Protein AF-A0A0F5JU25-F1 (afdb_monomer_lite)

Sequence (87 aa):
MKGVEDLAAQLTSAARAPLVSRTQRPEGSGGRRNEPRARADTLQLTLRPARTLYERYVAIAAARSQARGRMVTVQEVMLETLEQAQT

pLDDT: mean 80.2, std 17.92, range [42.19, 98.5]

Secondary structure (DSSP, 8-state):
-HHHHHHHHHHHHHHTS-----------S-----------SS--------HHHHHHHHHHHHHHHHHHTS---HHHHHHHHHHHTT-

Radius of gyration: 24.7 Å; chains: 1; bounding box: 39×38×68 Å

Structure (mmCIF, N/CA/C/O backbone):
data_AF-A0A0F5JU25-F1
#
_entry.id   AF-A0A0F5JU25-F1
#
loop_
_atom_site.group_PDB
_atom_site.id
_atom_site.type_symbol
_atom_site.label_atom_id
_atom_site.label_alt_id
_atom_site.label_comp_id
_atom_site.label_asym_id
_atom_site.label_entity_id
_atom_site.label_seq_id
_atom_site.pdbx_PDB_ins_code
_atom_site.Cartn_x
_atom_site.Cartn_y
_atom_site.Cartn_z
_atom_site.occupancy
_atom_site.B_iso_or_equiv
_atom_site.auth_seq_id
_atom_site.auth_comp_id
_atom_site.auth_asym_id
_atom_site.auth_atom_id
_atom_site.pdbx_PDB_model_num
ATOM 1 N N . MET A 1 1 ? -9.931 -8.598 -54.739 1.00 58.44 1 MET A N 1
ATOM 2 C CA . MET A 1 1 ? -9.160 -7.817 -53.748 1.00 58.44 1 MET A CA 1
ATOM 3 C C . MET A 1 1 ? -9.993 -6.657 -53.167 1.00 58.44 1 MET A C 1
ATOM 5 O O . MET A 1 1 ? -9.481 -5.564 -53.014 1.00 58.44 1 MET A O 1
ATOM 9 N N . LYS A 1 2 ? -11.269 -6.882 -52.799 1.00 59.91 2 LYS A N 1
ATOM 10 C CA . LYS A 1 2 ? -12.205 -5.806 -52.392 1.00 59.91 2 LYS A CA 1
ATOM 11 C C . LYS A 1 2 ? -11.998 -5.263 -50.967 1.00 59.91 2 LYS A C 1
ATOM 13 O O . LYS A 1 2 ? -12.389 -4.142 -50.690 1.00 59.91 2 LYS A O 1
ATOM 18 N N . GLY A 1 3 ? -11.382 -6.030 -50.064 1.00 66.19 3 GLY A N 1
ATOM 19 C CA . GLY A 1 3 ? -11.237 -5.620 -48.657 1.00 66.19 3 GLY A CA 1
ATOM 20 C C . GLY A 1 3 ? -10.187 -4.530 -48.410 1.00 66.19 3 GLY A C 1
ATOM 21 O O . GLY A 1 3 ? -10.274 -3.813 -47.421 1.00 66.19 3 GLY A O 1
ATOM 22 N N . VAL A 1 4 ? -9.203 -4.387 -49.304 1.00 70.19 4 VAL A N 1
ATOM 23 C CA . VAL A 1 4 ? -8.124 -3.391 -49.152 1.00 70.19 4 VAL A CA 1
ATOM 24 C C . VAL A 1 4 ? -8.601 -1.998 -49.574 1.00 70.19 4 VAL A C 1
ATOM 26 O O . VAL A 1 4 ? -8.255 -1.006 -48.939 1.00 70.19 4 VAL A O 1
ATOM 29 N N . GLU A 1 5 ? -9.443 -1.927 -50.604 1.00 74.00 5 GLU A N 1
ATOM 30 C CA . GLU A 1 5 ? -10.048 -0.679 -51.087 1.00 74.00 5 GLU A CA 1
ATOM 31 C C . GLU A 1 5 ? -11.034 -0.101 -50.061 1.00 74.00 5 GLU A C 1
ATOM 33 O O . GLU A 1 5 ? -11.050 1.107 -49.826 1.00 74.00 5 GLU A O 1
ATOM 38 N N . ASP A 1 6 ? -11.786 -0.969 -49.380 1.00 74.69 6 ASP A N 1
ATOM 39 C CA . ASP A 1 6 ? -12.731 -0.581 -48.327 1.00 74.69 6 ASP A CA 1
ATOM 40 C C . ASP A 1 6 ? -12.002 -0.028 -47.084 1.00 74.69 6 ASP A C 1
ATOM 42 O O . ASP A 1 6 ? -12.383 0.996 -46.512 1.00 74.69 6 ASP A O 1
ATOM 46 N N . LEU A 1 7 ? -10.860 -0.632 -46.727 1.00 74.81 7 LEU A N 1
ATOM 47 C CA . LEU A 1 7 ? -10.004 -0.142 -45.643 1.00 74.81 7 LEU A CA 1
ATOM 48 C C . LEU A 1 7 ? -9.386 1.226 -45.971 1.00 74.81 7 LEU A C 1
ATOM 50 O O . LEU A 1 7 ? -9.347 2.113 -45.116 1.00 74.81 7 LEU A O 1
ATOM 54 N N . ALA A 1 8 ? -8.935 1.429 -47.212 1.00 82.00 8 ALA A N 1
ATOM 55 C CA . ALA A 1 8 ? -8.400 2.716 -47.656 1.00 82.00 8 ALA A CA 1
ATOM 56 C C . ALA A 1 8 ? -9.471 3.824 -47.621 1.00 82.00 8 ALA A C 1
ATOM 58 O O . ALA A 1 8 ? -9.186 4.955 -47.207 1.00 82.00 8 ALA A O 1
ATOM 59 N N . ALA A 1 9 ? -10.714 3.493 -47.987 1.00 81.75 9 ALA A N 1
ATOM 60 C CA . ALA A 1 9 ? -11.846 4.411 -47.907 1.00 81.75 9 ALA A CA 1
ATOM 61 C C . ALA A 1 9 ? -12.179 4.783 -46.450 1.00 81.75 9 ALA A C 1
ATOM 63 O O . ALA A 1 9 ? -12.345 5.967 -46.137 1.00 81.75 9 ALA A O 1
ATOM 64 N N . GLN A 1 10 ? -12.193 3.802 -45.542 1.00 79.06 10 GLN A N 1
ATOM 65 C CA . GLN A 1 10 ? -12.438 4.032 -44.115 1.00 79.06 10 GLN A CA 1
ATOM 66 C C . GLN A 1 10 ? -11.353 4.890 -43.458 1.00 79.06 10 GLN A C 1
ATOM 68 O O . GLN A 1 10 ? -11.675 5.824 -42.723 1.00 79.06 10 GLN A O 1
ATOM 73 N N . LEU A 1 11 ? -10.074 4.639 -43.755 1.00 83.38 11 LEU A N 1
ATOM 74 C CA . LEU A 1 11 ? -8.968 5.429 -43.201 1.00 83.38 11 LEU A CA 1
ATOM 75 C C . LEU A 1 11 ? -8.992 6.878 -43.698 1.00 83.38 11 LEU A C 1
ATOM 77 O O . LEU A 1 11 ? -8.793 7.807 -42.917 1.00 83.38 11 LEU A O 1
ATOM 81 N N . THR A 1 12 ? -9.298 7.082 -44.979 1.00 84.38 12 THR A N 1
ATOM 82 C CA . THR A 1 12 ? -9.408 8.428 -45.563 1.00 84.38 12 THR A CA 1
ATOM 83 C C . THR A 1 12 ? -10.594 9.201 -44.982 1.00 84.38 12 THR A C 1
ATOM 85 O O . THR A 1 12 ? -10.496 10.407 -44.745 1.00 84.38 12 THR A O 1
ATOM 88 N N . SER A 1 13 ? -11.705 8.512 -44.706 1.00 81.12 13 SER A N 1
ATOM 89 C CA . SER A 1 13 ? -12.866 9.092 -44.024 1.00 81.12 13 SER A CA 1
ATOM 90 C C . SER A 1 13 ? -12.536 9.479 -42.577 1.00 81.12 13 SER A C 1
ATOM 92 O O . SER A 1 13 ? -12.798 10.612 -42.171 1.00 81.12 13 SER A O 1
ATOM 94 N N . ALA A 1 14 ? -11.870 8.594 -41.828 1.00 78.81 14 ALA A N 1
ATOM 95 C CA . ALA A 1 14 ? -11.467 8.843 -40.445 1.00 78.81 14 ALA A CA 1
ATOM 96 C C . ALA A 1 14 ? -10.452 9.992 -40.318 1.00 78.81 14 ALA A C 1
ATOM 98 O O . ALA A 1 14 ? -10.563 10.809 -39.408 1.00 78.81 14 ALA A O 1
ATOM 99 N N . ALA A 1 15 ? -9.504 10.109 -41.254 1.00 80.88 15 ALA A N 1
ATOM 100 C CA . ALA A 1 15 ? -8.509 11.185 -41.264 1.00 80.88 15 ALA A CA 1
ATOM 101 C C . ALA A 1 15 ? -9.112 12.577 -41.530 1.00 80.88 15 ALA A C 1
ATOM 103 O O . ALA A 1 15 ? -8.517 13.592 -41.173 1.00 80.88 15 ALA A O 1
ATOM 104 N N . ARG A 1 16 ? -10.288 12.631 -42.165 1.00 76.19 16 ARG A N 1
ATOM 105 C CA . ARG A 1 16 ? -11.028 13.872 -42.439 1.00 76.19 16 ARG A CA 1
ATOM 106 C C . ARG A 1 16 ? -12.058 14.208 -41.365 1.00 76.19 16 ARG A C 1
ATOM 108 O O . ARG A 1 16 ? -12.663 15.278 -41.434 1.00 76.19 16 ARG A O 1
ATOM 115 N N . ALA A 1 17 ? -12.270 13.323 -40.393 1.00 75.88 17 ALA A N 1
ATOM 116 C CA . ALA A 1 17 ? -13.164 13.604 -39.287 1.00 75.88 17 ALA A CA 1
ATOM 117 C C . ALA A 1 17 ? -12.558 14.724 -38.418 1.00 75.88 17 ALA A C 1
ATOM 119 O O . ALA A 1 17 ? -11.397 14.622 -38.010 1.00 75.88 17 ALA A O 1
ATOM 120 N N . PRO A 1 18 ? -13.307 15.803 -38.129 1.00 74.44 18 PRO A N 1
ATOM 121 C CA . PRO A 1 18 ? -12.823 16.863 -37.259 1.00 74.44 18 PRO A CA 1
ATOM 122 C C . PRO A 1 18 ? -12.505 16.276 -35.883 1.00 74.44 18 PRO A C 1
ATOM 124 O O . PRO A 1 18 ? -13.332 15.586 -35.283 1.00 74.44 18 PRO A O 1
ATOM 127 N N . LEU A 1 19 ? -11.296 16.545 -35.386 1.00 66.44 19 LEU A N 1
ATOM 128 C CA . LEU A 1 19 ? -10.907 16.181 -34.029 1.00 66.44 19 LEU A CA 1
ATOM 129 C C . LEU A 1 19 ? -11.852 16.915 -33.080 1.00 66.44 19 LEU A C 1
ATOM 131 O O . LEU A 1 19 ? -11.762 18.131 -32.919 1.00 66.44 19 LEU A O 1
ATOM 135 N N . VAL A 1 20 ? -12.792 16.181 -32.484 1.00 64.50 20 VAL A N 1
ATOM 136 C CA . VAL A 1 20 ? -13.654 16.713 -31.434 1.00 64.50 20 VAL A CA 1
ATOM 137 C C . VAL A 1 20 ? -12.737 17.066 -30.270 1.00 64.50 20 VAL A C 1
ATOM 139 O O . VAL A 1 20 ? -12.366 16.203 -29.474 1.00 64.50 20 VAL A O 1
ATOM 142 N N . SER A 1 21 ? -12.335 18.335 -30.184 1.00 56.91 21 SER A N 1
ATOM 143 C CA . SER A 1 21 ? -11.765 18.899 -28.969 1.00 56.91 21 SER A CA 1
ATOM 144 C C . SER A 1 21 ? -12.757 18.592 -27.865 1.00 56.91 21 SER A C 1
ATOM 146 O O . SER A 1 21 ? -13.881 19.092 -27.868 1.00 56.91 21 SER A O 1
ATOM 148 N N . ARG A 1 22 ? -12.374 17.692 -26.960 1.00 57.59 22 ARG A N 1
ATOM 149 C CA . ARG A 1 22 ? -13.183 17.311 -25.809 1.00 57.59 22 ARG A CA 1
ATOM 150 C C . ARG A 1 22 ? -13.226 18.495 -24.848 1.00 57.59 22 ARG A C 1
ATOM 152 O O . ARG A 1 22 ? -12.545 18.516 -23.830 1.00 57.59 22 ARG A O 1
ATOM 159 N N . THR A 1 23 ? -14.034 19.482 -25.186 1.00 54.53 23 THR A N 1
ATOM 160 C CA . THR A 1 23 ? -14.374 20.610 -24.341 1.00 54.53 23 THR A CA 1
ATOM 161 C C . THR A 1 23 ? -15.889 20.707 -24.345 1.00 54.53 23 THR A C 1
ATOM 163 O O . THR A 1 23 ? -16.498 20.837 -25.399 1.00 54.53 23 THR A O 1
ATOM 166 N N . GLN A 1 24 ? -16.434 20.644 -23.125 1.00 51.12 24 GLN A N 1
ATOM 167 C CA . GLN A 1 24 ? -17.837 20.780 -22.708 1.00 51.12 24 GLN A CA 1
ATOM 168 C C . GLN A 1 24 ? -18.567 19.461 -22.413 1.00 51.12 24 GLN A C 1
ATOM 170 O O . GLN A 1 24 ? -19.241 18.863 -23.246 1.00 51.12 24 GLN A O 1
ATOM 175 N N . ARG A 1 25 ? -18.488 19.053 -21.139 1.00 42.19 25 ARG A N 1
ATOM 176 C CA . ARG A 1 25 ? -19.652 18.500 -20.438 1.00 42.19 25 ARG A CA 1
ATOM 177 C C . ARG A 1 25 ? -20.244 19.650 -19.605 1.00 42.19 25 ARG A C 1
ATOM 179 O O . ARG A 1 25 ? -19.457 20.326 -18.943 1.00 42.19 25 ARG A O 1
ATOM 186 N N . PRO A 1 26 ? -21.565 19.886 -19.655 1.00 51.12 26 PRO A N 1
ATOM 187 C CA . PRO A 1 26 ? -22.208 20.979 -18.939 1.00 51.12 26 PRO A CA 1
ATOM 188 C C . PRO A 1 26 ? -22.160 20.778 -17.421 1.00 51.12 26 PRO A C 1
ATOM 190 O O . PRO A 1 26 ? -22.185 19.652 -16.920 1.00 51.12 26 PRO A O 1
ATOM 193 N N . GLU A 1 27 ? -22.084 21.920 -16.745 1.00 50.69 27 GLU A N 1
ATOM 194 C CA . GLU A 1 27 ? -22.209 22.183 -15.314 1.00 50.69 27 GLU A CA 1
ATOM 195 C C . GLU A 1 27 ? -23.148 21.199 -14.592 1.00 50.69 27 GLU A C 1
ATOM 197 O O . GLU A 1 27 ? -24.372 21.252 -14.718 1.00 50.69 27 GLU A O 1
ATOM 202 N N . GLY A 1 28 ? -22.556 20.315 -13.791 1.00 47.91 28 GLY A N 1
ATOM 203 C CA . GLY A 1 28 ? -23.222 19.640 -12.686 1.00 47.91 28 GLY A CA 1
ATOM 204 C C . GLY A 1 28 ? -22.745 20.284 -11.391 1.00 47.91 28 GLY A C 1
ATOM 205 O O . GLY A 1 28 ? -21.585 20.123 -11.020 1.00 47.91 28 GLY A O 1
ATOM 206 N N . SER A 1 29 ? -23.637 21.039 -10.751 1.00 52.72 29 SER A N 1
ATOM 207 C CA . SER A 1 29 ? -23.482 21.681 -9.441 1.00 52.72 29 SER A CA 1
ATOM 208 C C . SER A 1 29 ? -22.680 20.831 -8.445 1.00 52.72 29 SER A C 1
ATOM 210 O O . SER A 1 29 ? -23.103 19.753 -8.031 1.00 52.72 29 SER A O 1
ATOM 212 N N . GLY A 1 30 ? -21.508 21.336 -8.062 1.00 44.22 30 GLY A N 1
ATOM 213 C CA . GLY A 1 30 ? -20.621 20.692 -7.102 1.00 44.22 30 GLY A CA 1
ATOM 214 C C . GLY A 1 30 ? -19.298 21.433 -6.997 1.00 44.22 30 GLY A C 1
ATOM 215 O O . GLY A 1 30 ? -18.248 20.876 -7.303 1.00 44.22 30 GLY A O 1
ATOM 216 N N . GLY A 1 31 ? -19.349 22.712 -6.618 1.00 46.50 31 GLY A N 1
ATOM 217 C CA . GLY A 1 31 ? -18.164 23.545 -6.451 1.00 46.50 31 GLY A CA 1
ATOM 218 C C . GLY A 1 31 ? -17.172 22.925 -5.470 1.00 46.50 31 GLY A C 1
ATOM 219 O O . GLY A 1 31 ? -17.322 23.054 -4.258 1.00 46.50 31 GLY A O 1
ATOM 220 N N . ARG A 1 32 ? -16.109 22.303 -5.985 1.00 57.56 32 ARG A N 1
ATOM 221 C CA . ARG A 1 32 ? -14.864 22.175 -5.231 1.00 57.56 32 ARG A CA 1
ATOM 222 C C . ARG A 1 32 ? -14.037 23.397 -5.553 1.00 57.56 32 ARG A C 1
ATOM 224 O O . ARG A 1 32 ? -13.408 23.499 -6.600 1.00 57.56 32 ARG A O 1
ATOM 231 N N . ARG A 1 33 ? -14.135 24.349 -4.630 1.00 50.41 33 ARG A N 1
ATOM 232 C CA . ARG A 1 33 ? -13.227 25.474 -4.458 1.00 50.41 33 ARG A CA 1
ATOM 233 C C . ARG A 1 33 ? -11.806 24.964 -4.724 1.00 50.41 33 ARG A C 1
ATOM 235 O O . ARG A 1 33 ? -11.320 24.107 -3.991 1.00 50.41 33 ARG A O 1
ATOM 242 N N . ASN A 1 34 ? -11.178 25.437 -5.799 1.00 53.34 34 ASN A N 1
ATOM 243 C CA . ASN A 1 34 ? -9.735 25.321 -5.951 1.00 53.34 34 ASN A CA 1
ATOM 244 C C . ASN A 1 34 ? -9.137 26.189 -4.847 1.00 53.34 34 ASN A C 1
ATOM 246 O O . ASN A 1 34 ? -8.950 27.392 -5.023 1.00 53.34 34 ASN A O 1
ATOM 250 N N . GLU A 1 35 ? -8.918 25.594 -3.677 1.00 57.94 35 GLU A N 1
ATOM 251 C CA . GLU A 1 35 ? -7.955 26.148 -2.744 1.00 57.94 35 GLU A CA 1
ATOM 252 C C . GLU A 1 35 ? -6.616 26.250 -3.478 1.00 57.94 35 GL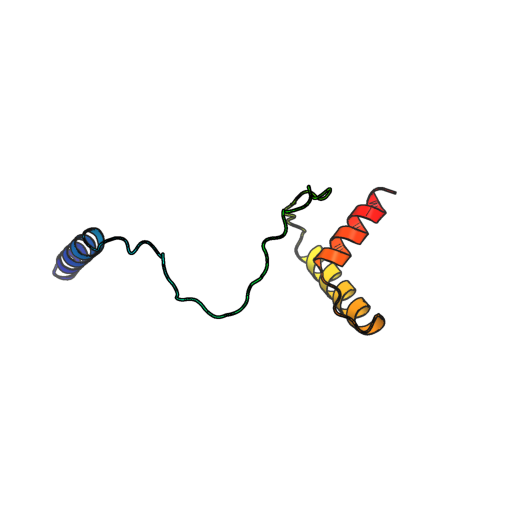U A C 1
ATOM 254 O O . GLU A 1 35 ? -6.252 25.333 -4.230 1.00 57.94 35 GLU A O 1
ATOM 259 N N . PRO A 1 36 ? -5.880 27.361 -3.313 1.00 52.22 36 PRO A N 1
ATOM 260 C CA . PRO A 1 36 ? -4.506 27.409 -3.772 1.00 52.22 36 PRO A CA 1
ATOM 261 C C . PRO A 1 36 ? -3.804 26.217 -3.129 1.00 52.22 36 PRO A C 1
ATOM 263 O O . PRO A 1 36 ? -3.812 26.095 -1.906 1.00 52.22 36 PRO A O 1
ATOM 266 N N . ARG A 1 37 ? -3.259 25.303 -3.946 1.00 61.78 37 ARG A N 1
ATOM 267 C CA . ARG A 1 37 ? -2.393 24.228 -3.455 1.00 61.78 37 ARG A CA 1
ATOM 268 C C . ARG A 1 37 ? -1.316 24.914 -2.628 1.00 61.78 37 ARG A C 1
ATOM 270 O O . ARG A 1 37 ? -0.399 25.513 -3.192 1.00 61.78 37 ARG A O 1
ATOM 277 N N . ALA A 1 38 ? -1.462 24.856 -1.304 1.00 60.12 38 ALA A N 1
ATOM 278 C CA . ALA A 1 38 ? -0.375 25.116 -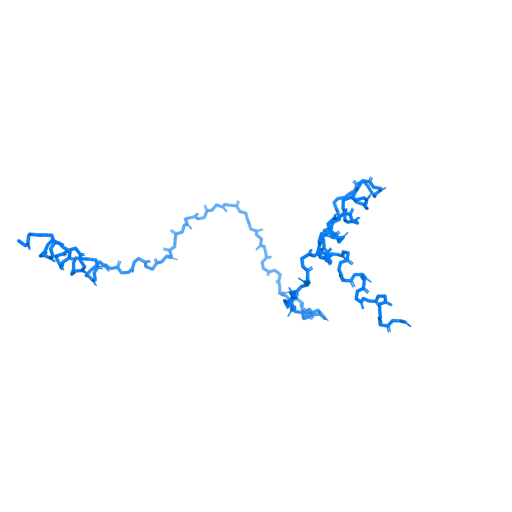0.387 1.00 60.12 38 ALA A CA 1
ATOM 279 C C . ALA A 1 38 ? 0.829 24.362 -0.951 1.00 60.12 38 ALA A C 1
ATOM 281 O O . ALA A 1 38 ? 0.658 23.239 -1.443 1.00 60.12 38 ALA A O 1
ATOM 282 N N . ARG A 1 39 ? 2.002 25.004 -0.988 1.00 57.28 39 ARG A N 1
ATOM 283 C CA . ARG A 1 39 ? 3.239 24.324 -1.379 1.00 57.28 39 ARG A CA 1
ATOM 284 C C . ARG A 1 39 ? 3.287 23.034 -0.572 1.00 57.28 39 ARG A C 1
ATOM 286 O O . ARG A 1 39 ? 3.393 23.084 0.645 1.00 57.28 39 ARG A O 1
ATOM 293 N N . ALA A 1 40 ? 3.054 21.912 -1.237 1.00 65.81 40 ALA A N 1
ATOM 294 C CA . ALA A 1 40 ? 3.004 20.645 -0.553 1.00 65.81 40 ALA A CA 1
ATOM 295 C C . ALA A 1 40 ? 4.450 20.327 -0.185 1.00 65.81 40 ALA A C 1
ATOM 297 O O . ALA A 1 40 ? 5.285 20.202 -1.078 1.00 65.81 40 ALA A O 1
ATOM 298 N N . ASP A 1 41 ? 4.738 20.169 1.106 1.00 83.31 41 ASP A N 1
ATOM 299 C CA . ASP A 1 41 ? 6.031 19.653 1.587 1.00 83.31 41 ASP A CA 1
ATOM 300 C C . ASP A 1 41 ? 6.259 18.189 1.159 1.00 83.31 41 ASP A C 1
ATOM 302 O O . ASP A 1 41 ? 7.277 17.574 1.461 1.00 83.31 41 ASP A O 1
ATOM 306 N N . THR A 1 42 ? 5.294 17.611 0.440 1.00 79.75 42 THR A N 1
ATOM 307 C CA . THR A 1 42 ? 5.323 16.261 -0.098 1.00 79.75 42 THR A CA 1
ATOM 308 C C . THR A 1 42 ? 5.599 16.280 -1.597 1.00 79.75 42 THR A C 1
ATOM 310 O O . THR A 1 42 ? 4.977 17.007 -2.377 1.00 79.75 42 THR A O 1
ATOM 313 N N . LEU A 1 43 ? 6.533 15.426 -2.010 1.00 88.12 43 LEU A N 1
ATOM 314 C CA . LEU A 1 43 ? 6.821 15.162 -3.413 1.00 88.12 43 LEU A CA 1
ATOM 315 C C . LEU A 1 43 ? 5.962 13.996 -3.901 1.00 88.12 43 LEU A C 1
ATOM 317 O O . LEU A 1 43 ? 5.812 12.985 -3.216 1.00 88.12 43 LEU A O 1
ATOM 321 N N . GLN A 1 44 ? 5.425 14.112 -5.115 1.00 88.56 44 GLN A N 1
ATOM 322 C CA . GLN A 1 44 ? 4.793 12.970 -5.766 1.00 88.56 44 GLN A CA 1
ATOM 323 C C . GLN A 1 44 ? 5.871 12.013 -6.271 1.00 88.56 44 GLN A C 1
ATOM 325 O O . GLN A 1 44 ? 6.688 12.376 -7.116 1.00 88.56 44 GLN A O 1
ATOM 330 N N . LEU A 1 45 ? 5.841 10.776 -5.779 1.00 88.19 45 LEU A N 1
ATOM 331 C CA . LEU A 1 45 ? 6.737 9.708 -6.200 1.00 88.19 45 LEU A CA 1
ATOM 332 C C . LEU A 1 45 ? 5.923 8.510 -6.685 1.00 88.19 45 LEU A C 1
ATOM 334 O O . LEU A 1 45 ? 4.961 8.093 -6.041 1.00 88.19 45 LEU A O 1
ATOM 338 N N . THR A 1 46 ? 6.322 7.932 -7.817 1.00 92.62 46 THR A N 1
ATOM 339 C CA . THR A 1 46 ? 5.760 6.664 -8.296 1.00 92.62 46 THR A CA 1
AT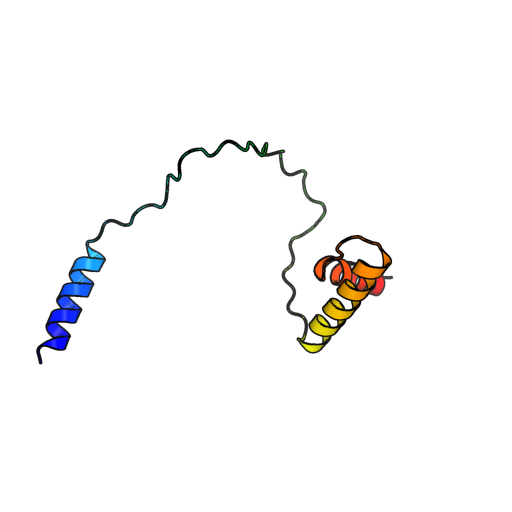OM 340 C C . THR A 1 46 ? 6.716 5.533 -7.955 1.00 92.62 46 THR A C 1
ATOM 342 O O . THR A 1 46 ? 7.846 5.505 -8.435 1.00 92.62 46 THR A O 1
ATOM 345 N N . LEU A 1 47 ? 6.249 4.582 -7.150 1.00 90.06 47 LEU A N 1
ATOM 346 C CA . LEU A 1 47 ? 7.012 3.404 -6.749 1.00 90.06 47 LEU A CA 1
ATOM 347 C C . LEU A 1 47 ? 6.551 2.173 -7.532 1.00 90.06 47 LEU A C 1
ATOM 349 O O . LEU A 1 47 ? 5.368 2.025 -7.839 1.00 90.06 47 LEU A O 1
ATOM 353 N N . ARG A 1 48 ? 7.484 1.260 -7.820 1.00 95.19 48 ARG A N 1
ATOM 354 C CA . ARG A 1 48 ? 7.193 -0.052 -8.420 1.00 95.19 48 ARG A CA 1
ATOM 355 C C . ARG A 1 48 ? 7.716 -1.175 -7.520 1.00 95.19 48 ARG A C 1
ATOM 357 O O . ARG A 1 48 ? 8.764 -1.745 -7.816 1.00 95.19 48 ARG A O 1
ATOM 364 N N . PRO A 1 49 ? 7.036 -1.463 -6.396 1.00 94.19 49 PRO A N 1
ATOM 365 C CA . PRO A 1 49 ? 7.441 -2.554 -5.519 1.00 94.19 49 PRO A CA 1
ATOM 366 C C . PRO A 1 49 ? 7.314 -3.904 -6.234 1.00 94.19 49 PRO A C 1
ATOM 368 O O . PRO A 1 49 ? 6.481 -4.079 -7.126 1.00 94.19 49 PRO A O 1
ATOM 371 N N . ALA A 1 50 ? 8.109 -4.884 -5.799 1.00 97.69 50 ALA A N 1
ATOM 372 C CA . ALA A 1 50 ? 7.902 -6.271 -6.198 1.00 97.69 50 ALA A CA 1
ATOM 373 C C . ALA A 1 50 ? 6.480 -6.721 -5.819 1.00 97.69 50 ALA A C 1
ATOM 375 O O . ALA A 1 50 ? 5.954 -6.337 -4.771 1.00 97.69 50 ALA A O 1
ATOM 376 N N . ARG A 1 51 ? 5.859 -7.564 -6.652 1.00 97.44 51 ARG A N 1
ATOM 377 C CA . ARG A 1 51 ? 4.463 -7.995 -6.466 1.00 97.44 51 ARG A CA 1
ATOM 378 C C . ARG A 1 51 ? 4.212 -8.618 -5.089 1.00 97.44 51 ARG A C 1
ATOM 380 O O . ARG A 1 51 ? 3.250 -8.254 -4.425 1.00 97.44 51 ARG A O 1
ATOM 387 N N . THR A 1 52 ? 5.107 -9.492 -4.640 1.00 98.06 52 THR A N 1
ATOM 388 C CA . THR A 1 52 ? 5.014 -10.162 -3.333 1.00 98.06 52 THR A CA 1
ATOM 389 C C . THR A 1 52 ? 5.068 -9.177 -2.164 1.00 98.06 52 THR A C 1
ATOM 391 O O . THR A 1 52 ? 4.382 -9.354 -1.158 1.00 98.06 52 THR A O 1
ATOM 394 N N . LEU A 1 53 ? 5.849 -8.102 -2.298 1.00 97.19 53 LEU A N 1
ATOM 395 C CA . LEU A 1 53 ? 5.915 -7.034 -1.305 1.00 97.19 53 LEU A CA 1
ATOM 396 C C . LEU A 1 53 ? 4.614 -6.219 -1.287 1.00 97.19 53 LEU A C 1
ATOM 398 O O . LEU A 1 53 ? 4.095 -5.914 -0.216 1.00 97.19 53 LEU A O 1
ATOM 402 N N . TYR A 1 54 ? 4.055 -5.917 -2.460 1.00 97.56 54 TYR A N 1
ATOM 403 C CA . TYR A 1 54 ? 2.768 -5.229 -2.562 1.00 97.56 54 TYR A CA 1
ATOM 404 C C . TYR A 1 54 ? 1.626 -6.040 -1.930 1.00 97.56 54 TYR A C 1
ATOM 406 O O . TYR A 1 54 ? 0.848 -5.497 -1.149 1.00 97.56 54 TYR A O 1
ATOM 414 N N . GLU A 1 55 ? 1.561 -7.348 -2.193 1.00 98.25 55 GLU A N 1
ATOM 415 C CA . GLU A 1 55 ? 0.573 -8.256 -1.589 1.00 98.25 55 GLU A CA 1
ATOM 416 C C . GLU A 1 55 ? 0.679 -8.282 -0.055 1.00 98.25 55 GLU A C 1
ATOM 418 O O . GLU A 1 55 ? -0.338 -8.265 0.644 1.00 98.25 55 GLU A O 1
ATOM 423 N N . ARG A 1 56 ? 1.902 -8.220 0.491 1.00 98.31 56 ARG A N 1
ATOM 424 C CA . ARG A 1 56 ? 2.117 -8.081 1.938 1.00 98.31 56 ARG A CA 1
ATOM 425 C C . ARG A 1 56 ? 1.530 -6.774 2.476 1.00 98.31 56 ARG A C 1
ATOM 427 O O . ARG A 1 56 ? 0.856 -6.793 3.505 1.00 98.31 56 ARG A O 1
ATOM 434 N N . TYR A 1 57 ? 1.742 -5.652 1.787 1.00 97.94 57 TYR A N 1
ATOM 435 C CA . TYR A 1 57 ? 1.153 -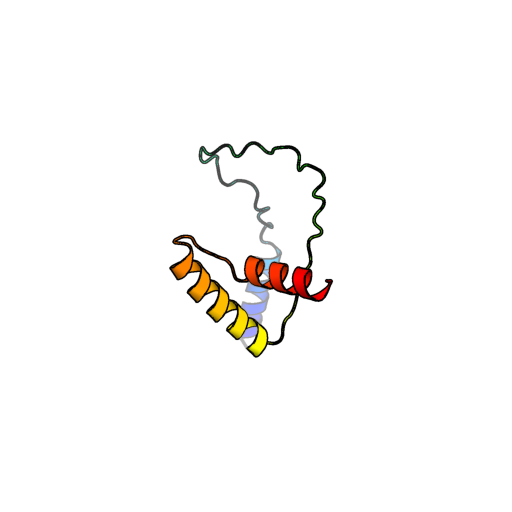4.375 2.199 1.00 97.94 57 TYR A CA 1
ATOM 436 C C . TYR A 1 57 ? -0.375 -4.370 2.103 1.00 97.94 57 TYR A C 1
ATOM 438 O O . TYR A 1 57 ? -1.023 -3.795 2.975 1.00 97.94 57 TYR A O 1
ATOM 446 N N . VAL A 1 58 ? -0.962 -5.055 1.115 1.00 98.19 58 VAL A N 1
ATOM 447 C CA . VAL A 1 58 ? -2.421 -5.252 1.025 1.00 98.19 58 VAL A CA 1
ATOM 448 C C . VA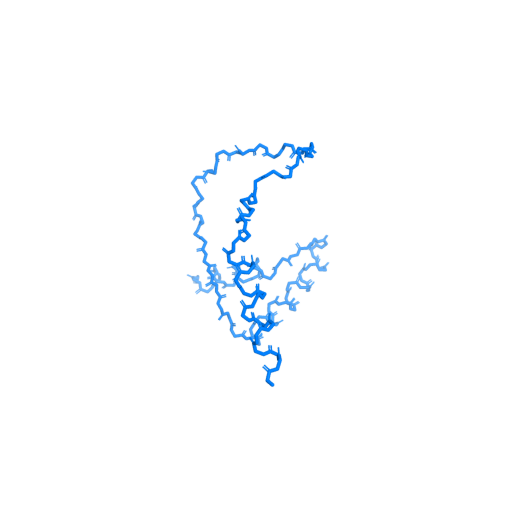L A 1 58 ? -2.950 -5.991 2.254 1.00 98.19 58 VAL A C 1
ATOM 450 O O . VAL A 1 58 ? -3.910 -5.531 2.873 1.00 98.19 58 VAL A O 1
ATOM 453 N N . ALA A 1 59 ? -2.307 -7.092 2.653 1.00 98.50 59 ALA A 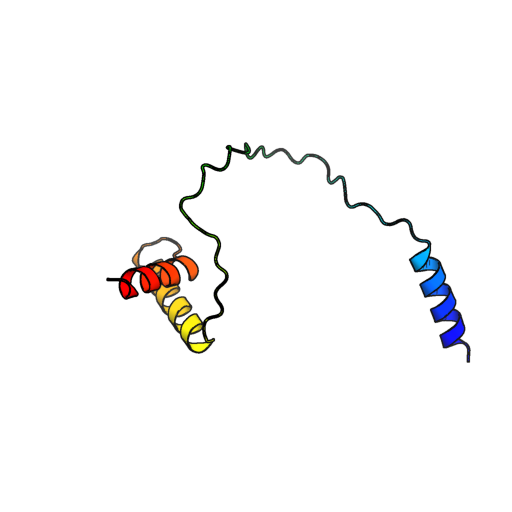N 1
ATOM 454 C CA . ALA A 1 59 ? -2.714 -7.847 3.838 1.00 98.50 59 ALA A CA 1
ATOM 455 C C . ALA A 1 59 ? -2.630 -7.000 5.123 1.00 98.50 59 ALA A C 1
ATOM 457 O O . ALA A 1 59 ? -3.562 -6.994 5.929 1.00 98.50 59 ALA A O 1
ATOM 458 N N . ILE A 1 60 ? -1.550 -6.227 5.287 1.00 98.38 60 ILE A N 1
ATOM 459 C CA . ILE A 1 60 ? -1.371 -5.324 6.435 1.00 98.38 60 ILE A CA 1
ATOM 460 C C . ILE A 1 60 ? -2.440 -4.223 6.440 1.00 98.38 60 ILE A C 1
ATOM 462 O O . ILE A 1 60 ? -3.029 -3.944 7.485 1.00 98.38 60 ILE A O 1
ATOM 466 N N . ALA A 1 61 ? -2.713 -3.607 5.288 1.00 98.38 61 ALA A N 1
ATOM 467 C CA . ALA A 1 61 ? -3.727 -2.565 5.156 1.00 98.38 61 ALA A CA 1
ATOM 468 C C . ALA A 1 61 ? -5.126 -3.091 5.513 1.00 98.38 61 ALA A C 1
ATOM 470 O O . ALA A 1 61 ? -5.859 -2.429 6.252 1.00 98.38 61 ALA A O 1
ATOM 471 N N . ALA A 1 62 ? -5.472 -4.304 5.070 1.00 98.31 62 ALA A N 1
ATOM 472 C CA . ALA A 1 62 ? -6.733 -4.954 5.418 1.00 98.31 62 ALA A CA 1
ATOM 473 C C . ALA A 1 62 ? -6.851 -5.198 6.933 1.00 98.31 62 ALA A C 1
ATOM 475 O O . ALA A 1 62 ? -7.835 -4.779 7.547 1.00 98.31 62 ALA A O 1
ATOM 476 N N . ALA A 1 63 ? -5.821 -5.783 7.554 1.00 98.38 63 ALA A N 1
ATOM 477 C CA . ALA A 1 63 ? -5.801 -6.041 8.995 1.00 98.38 63 ALA A CA 1
ATOM 478 C C . ALA A 1 63 ? -5.914 -4.744 9.818 1.00 98.38 63 ALA A C 1
ATOM 480 O O . ALA A 1 63 ? -6.697 -4.655 10.766 1.00 98.38 63 ALA A O 1
ATOM 481 N N . ARG A 1 64 ? -5.182 -3.694 9.425 1.00 98.00 64 ARG A N 1
ATOM 482 C CA . ARG A 1 64 ? -5.250 -2.382 10.089 1.00 98.00 64 ARG A CA 1
ATOM 483 C C . ARG A 1 64 ? -6.589 -1.689 9.879 1.00 98.00 64 ARG A C 1
ATOM 485 O O . ARG A 1 64 ? -7.043 -0.996 10.788 1.00 98.00 64 ARG A O 1
ATOM 492 N N . SER A 1 65 ? -7.219 -1.881 8.721 1.00 98.00 65 SER A N 1
ATOM 493 C CA . SER A 1 65 ? -8.539 -1.311 8.451 1.00 98.00 65 SER A CA 1
ATOM 494 C C . SER A 1 65 ? -9.595 -1.886 9.391 1.00 98.00 65 SER A C 1
ATOM 496 O O . SER A 1 65 ? -10.393 -1.144 9.963 1.00 98.00 65 SER A O 1
ATOM 498 N N . GLN A 1 66 ? -9.548 -3.204 9.606 1.00 97.88 66 GLN A N 1
ATOM 499 C CA . GLN A 1 66 ? -10.410 -3.887 10.569 1.00 97.88 66 GLN A CA 1
ATOM 500 C C . GLN A 1 66 ? -10.138 -3.409 12.000 1.00 97.88 66 GLN A C 1
ATOM 502 O O . GLN A 1 66 ? -11.069 -3.040 12.708 1.00 97.88 66 GLN A O 1
ATOM 507 N N . ALA A 1 67 ? -8.866 -3.345 12.407 1.00 97.56 67 ALA A N 1
ATOM 508 C CA . ALA A 1 67 ? -8.490 -2.966 13.769 1.00 97.56 67 ALA A CA 1
ATOM 509 C C . ALA A 1 67 ? -8.827 -1.505 14.122 1.00 97.56 67 ALA A C 1
ATOM 511 O O . ALA A 1 67 ? -9.213 -1.219 15.252 1.00 97.56 67 ALA A O 1
ATOM 512 N N . ARG A 1 68 ? -8.675 -0.567 13.176 1.00 96.00 68 ARG A N 1
ATOM 513 C CA . ARG A 1 68 ? -8.919 0.869 13.413 1.00 96.00 68 ARG A CA 1
ATOM 514 C C . ARG A 1 68 ? -10.373 1.289 13.184 1.00 96.00 68 ARG A C 1
ATOM 516 O O . ARG A 1 68 ? -10.698 2.447 13.430 1.00 96.00 68 ARG A O 1
ATOM 523 N N . GLY A 1 69 ? -11.220 0.405 12.651 1.00 97.38 69 GLY A N 1
ATOM 524 C CA . GLY A 1 69 ? -12.592 0.748 12.262 1.00 97.38 69 GLY A CA 1
ATOM 525 C C . GLY A 1 69 ? -12.681 1.809 11.154 1.00 97.38 69 GLY A C 1
ATOM 526 O O . GLY A 1 69 ? -13.736 2.405 10.957 1.00 97.38 69 GLY A O 1
ATOM 527 N N . ARG A 1 70 ? -11.581 2.063 10.430 1.00 97.00 70 ARG A N 1
ATOM 528 C CA . ARG A 1 70 ? -11.516 2.975 9.278 1.00 97.00 70 ARG A CA 1
ATOM 529 C C . ARG A 1 70 ? -10.713 2.342 8.158 1.00 97.00 70 ARG A C 1
ATOM 531 O O . ARG A 1 70 ? -9.799 1.572 8.425 1.00 97.00 70 ARG A O 1
ATOM 538 N N . MET A 1 71 ? -10.983 2.731 6.917 1.00 96.81 71 MET A N 1
ATOM 539 C CA . MET A 1 71 ? -10.151 2.312 5.792 1.00 96.81 71 MET A CA 1
ATOM 540 C C . MET A 1 71 ? -8.711 2.825 5.970 1.00 96.81 71 MET A C 1
ATOM 542 O O . MET A 1 71 ? -8.486 3.997 6.284 1.00 96.81 71 MET A O 1
ATOM 546 N N . VAL A 1 72 ? -7.750 1.927 5.771 1.00 97.88 72 VAL A N 1
ATOM 547 C CA . VAL A 1 72 ? -6.314 2.199 5.691 1.00 97.88 72 VAL A CA 1
ATOM 548 C C . VAL A 1 72 ? -5.859 1.777 4.303 1.00 97.88 72 VAL A C 1
ATOM 550 O O . VAL A 1 72 ? -6.107 0.647 3.880 1.00 97.88 72 VAL A O 1
ATOM 553 N N . THR A 1 73 ? -5.219 2.687 3.573 1.00 97.88 73 THR A N 1
ATOM 554 C CA . THR A 1 73 ? -4.776 2.404 2.205 1.00 97.88 73 THR A CA 1
ATOM 555 C C . THR A 1 73 ? -3.426 1.689 2.173 1.00 97.88 73 THR A C 1
ATOM 557 O O . THR A 1 73 ? -2.608 1.789 3.087 1.00 97.88 73 THR A O 1
ATOM 560 N N . VAL A 1 74 ? -3.154 0.987 1.071 1.00 97.38 74 VAL A N 1
ATOM 561 C CA . VAL A 1 74 ? -1.835 0.379 0.831 1.00 97.38 74 VAL A CA 1
ATOM 562 C C . VAL A 1 74 ? -0.738 1.447 0.779 1.00 97.38 74 VAL A C 1
ATOM 564 O O . VAL A 1 74 ? 0.356 1.224 1.283 1.00 97.38 74 VAL A O 1
ATOM 567 N N . GLN A 1 75 ? -1.042 2.619 0.211 1.00 95.75 75 GLN A N 1
ATOM 568 C CA . GLN A 1 75 ? -0.109 3.744 0.128 1.00 95.75 75 GLN A CA 1
ATOM 569 C C . GLN A 1 75 ? 0.279 4.268 1.515 1.00 95.75 75 GLN A C 1
ATOM 571 O O . GLN A 1 75 ? 1.463 4.476 1.750 1.00 95.75 75 GLN A O 1
ATOM 576 N N . GLU A 1 76 ? -0.677 4.402 2.443 1.00 96.06 76 GLU A N 1
ATOM 577 C CA . GLU A 1 76 ? -0.390 4.753 3.846 1.00 96.06 76 GLU A CA 1
ATOM 578 C C . GLU A 1 76 ? 0.591 3.758 4.478 1.00 96.06 76 GLU A C 1
ATOM 580 O O . GLU A 1 76 ? 1.618 4.161 5.013 1.00 96.06 76 GLU A O 1
ATOM 585 N N . VAL A 1 77 ? 0.324 2.452 4.362 1.00 97.62 77 VAL A N 1
ATOM 586 C CA . VAL A 1 77 ? 1.206 1.413 4.926 1.00 97.62 77 VAL A CA 1
ATOM 587 C C . VAL A 1 77 ? 2.606 1.466 4.307 1.00 97.62 77 VAL A C 1
ATOM 589 O O . VAL A 1 77 ? 3.604 1.310 5.012 1.00 97.62 77 VAL A O 1
ATOM 592 N N . MET A 1 78 ? 2.690 1.684 2.993 1.00 95.81 78 MET A N 1
ATOM 593 C CA . MET A 1 78 ? 3.965 1.817 2.291 1.00 95.81 78 MET A CA 1
ATOM 594 C C . MET A 1 78 ? 4.764 3.026 2.782 1.00 95.81 78 MET A C 1
ATOM 596 O O . MET A 1 78 ? 5.956 2.882 3.038 1.00 95.81 78 MET A O 1
ATOM 600 N N . LEU A 1 79 ? 4.123 4.189 2.925 1.00 94.44 79 LEU A N 1
ATOM 601 C CA . LEU A 1 79 ? 4.776 5.406 3.410 1.00 94.44 79 LEU A CA 1
ATOM 602 C C . LEU A 1 79 ? 5.275 5.234 4.847 1.00 94.44 79 LEU A C 1
ATOM 604 O O . LEU A 1 79 ? 6.455 5.458 5.092 1.00 94.44 79 LEU A O 1
ATOM 608 N N . GLU A 1 80 ? 4.437 4.710 5.747 1.00 94.88 80 GLU A N 1
ATOM 609 C CA . GLU A 1 80 ? 4.842 4.425 7.132 1.00 94.88 80 GLU A CA 1
ATOM 610 C C . GLU A 1 80 ? 6.062 3.483 7.185 1.00 94.88 80 GLU A C 1
ATOM 612 O O . GLU A 1 80 ? 6.970 3.669 7.992 1.00 94.88 80 GLU A O 1
ATOM 617 N N . THR A 1 81 ? 6.121 2.478 6.302 1.00 94.94 81 THR A N 1
ATOM 618 C CA . THR A 1 81 ? 7.262 1.545 6.244 1.00 94.94 81 THR A CA 1
ATOM 619 C C . THR A 1 81 ? 8.545 2.241 5.775 1.00 94.94 81 THR A C 1
ATOM 621 O O . THR A 1 81 ? 9.626 1.965 6.291 1.00 94.94 81 THR A O 1
ATOM 624 N N . LEU A 1 82 ? 8.442 3.145 4.795 1.00 92.94 82 LEU A N 1
ATOM 625 C CA . LEU A 1 82 ? 9.582 3.917 4.289 1.00 92.94 82 LEU A CA 1
ATOM 626 C C . LEU A 1 82 ? 10.096 4.943 5.306 1.00 92.94 82 LEU A C 1
ATOM 628 O O . LEU A 1 82 ? 11.294 5.216 5.336 1.00 92.94 82 LEU A O 1
ATOM 632 N N . GLU A 1 83 ? 9.212 5.509 6.127 1.00 92.56 83 GLU A N 1
ATOM 633 C CA . GLU A 1 83 ? 9.577 6.401 7.233 1.00 92.56 83 GLU A CA 1
ATOM 634 C C . GLU A 1 83 ? 10.316 5.631 8.337 1.00 92.56 83 GLU A C 1
ATOM 636 O O . GLU A 1 83 ? 11.374 6.059 8.792 1.00 92.56 83 GLU A O 1
ATOM 641 N N . GLN A 1 84 ? 9.820 4.443 8.701 1.00 93.69 84 GLN A N 1
ATOM 642 C CA . GLN A 1 84 ? 10.464 3.575 9.694 1.00 93.69 84 GLN A CA 1
ATOM 643 C C . GLN A 1 84 ? 11.852 3.094 9.263 1.00 93.69 84 GLN A C 1
ATOM 645 O O . GLN A 1 84 ? 12.733 2.968 10.101 1.00 93.69 84 GLN A O 1
ATOM 650 N N . ALA A 1 85 ? 12.066 2.840 7.970 1.00 88.12 85 ALA A N 1
ATOM 651 C CA . ALA A 1 85 ? 13.364 2.402 7.455 1.00 88.12 85 ALA A CA 1
ATOM 652 C C . ALA A 1 85 ? 14.444 3.504 7.464 1.00 88.12 85 ALA A C 1
ATOM 654 O O . ALA A 1 85 ? 15.618 3.200 7.265 1.00 88.12 85 ALA A O 1
ATOM 655 N N . GLN A 1 86 ? 14.055 4.771 7.640 1.00 78.44 86 GLN A N 1
ATOM 656 C CA . GLN A 1 86 ? 14.977 5.910 7.723 1.00 78.44 86 GLN A CA 1
ATOM 657 C C . GLN A 1 86 ? 15.400 6.243 9.160 1.00 78.44 86 GLN A C 1
ATOM 659 O O . GLN A 1 86 ? 16.234 7.131 9.341 1.00 78.44 86 GLN A O 1
ATOM 664 N N . THR A 1 87 ? 14.821 5.565 10.157 1.00 58.72 87 THR A N 1
ATOM 665 C CA . THR A 1 87 ? 15.119 5.755 11.586 1.00 58.72 87 THR A CA 1
ATOM 666 C C . THR A 1 87 ? 16.013 4.631 12.090 1.00 58.72 87 THR A C 1
ATOM 668 O O . THR A 1 87 ? 16.933 4.932 12.880 1.00 58.72 87 THR A O 1
#

Foldseek 3Di:
DPPVVVVVVVVVVVVPPPDPPPDDDDDDDDDPPPDPPDPPPDDDDDDDDDPVVLVVLVVVQVVVCVVVVHRGDSVNSVVVVVVVVVD

Organism: NCBI:txid28092